Protein AF-A0A2H6NBN7-F1 (afdb_monomer)

Sequence (112 aa):
DGYYGYKLGNWICMAYYESRYNSRAVGPRNSDGSHDYGIFQINSRWWCNNYKGRTSNGCNKPCSAFTNDDITDDITCAKRIVRDPNRMNAWVAWKKYCKGRNLSKWTSGCRL

Nearest PDB structures (foldseek):
  2cwi-assembly2_B  TM=9.758E-01  e=4.847E-15  Canis lupus familiaris
  5xuw-assembly2_B  TM=9.625E-01  e=9.838E-15  Equus asinus
  2z2e-assembly1_A  TM=9.630E-01  e=2.271E-14  Canis lupus familiaris
  1el1-assembly1_A  TM=9.636E-01  e=3.800E-14  Canis lupus familiaris
  4yf2-assembly3_C  TM=9.792E-01  e=6.878E-13  Mus musculus

Radius of gyration: 13.72 Å; Cα contacts (8 Å, |Δi|>4): 184; chains: 1; bounding box: 38×23×34 Å

Foldseek 3Di:
DCQVHDDPLLVLQQLCQQAVQQQQDWADQDPVRWIFHGSNRHTCQEDAPCVPDDHVNQLVYHRVVSRDPDCPSVVVSLSSVLVDPCRVVVRVRSVVGPPPDPRVVSCPPPPD

Secondary structure (DSSP, 8-state):
--GGG--HHHHHHHHHHHHTT-TT-BPPPPTTS--EETTTTEETTTT-B-SSS----TT-SBGGGGGSS--HHHHHHHHHHHTSTTGGGG-HHHHHHTTTS--GGGGTT---

pLDDT: mean 97.23, std 2.39, range [82.5, 98.81]

Structure (mmCIF, N/CA/C/O backbone):
data_AF-A0A2H6NBN7-F1
#
_entry.id   AF-A0A2H6NBN7-F1
#
loop_
_atom_site.group_PDB
_atom_site.id
_atom_site.type_symbol
_atom_site.label_atom_id
_atom_site.label_alt_id
_atom_site.label_comp_id
_atom_site.label_asym_id
_atom_site.label_entity_id
_atom_site.label_seq_id
_atom_site.pdbx_PDB_ins_code
_atom_site.Cartn_x
_atom_site.Cartn_y
_atom_site.Cartn_z
_atom_site.occupancy
_atom_site.B_iso_or_equiv
_atom_site.auth_seq_id
_atom_site.auth_comp_id
_atom_site.auth_asym_id
_atom_site.auth_atom_id
_atom_site.pdbx_PDB_model_num
ATOM 1 N N . ASP A 1 1 ? -8.663 -10.313 9.272 1.00 89.94 1 ASP A N 1
ATOM 2 C CA . ASP A 1 1 ? -8.466 -9.399 10.414 1.00 89.94 1 ASP A CA 1
ATOM 3 C C . ASP A 1 1 ? -7.255 -9.855 11.237 1.00 89.94 1 ASP A C 1
ATOM 5 O O . ASP A 1 1 ? -6.897 -11.021 11.137 1.00 89.94 1 ASP A O 1
ATOM 9 N N . GLY A 1 2 ? -6.581 -8.963 11.970 1.00 95.25 2 GLY A N 1
ATOM 10 C CA . GLY A 1 2 ? -5.495 -9.299 12.911 1.00 95.25 2 GLY A CA 1
ATOM 11 C C . GLY A 1 2 ? -4.113 -9.621 12.317 1.00 95.25 2 GLY A C 1
ATOM 12 O O . GLY A 1 2 ? -3.187 -9.939 13.064 1.00 95.25 2 GLY A O 1
ATOM 13 N N . TYR A 1 3 ? -3.927 -9.526 10.996 1.00 97.56 3 TYR A N 1
ATOM 14 C CA . TYR A 1 3 ? -2.655 -9.874 10.349 1.00 97.56 3 TYR A CA 1
ATOM 15 C C . TYR A 1 3 ? -1.512 -8.973 10.846 1.00 97.56 3 TYR A C 1
ATOM 17 O O . TYR A 1 3 ? -1.598 -7.748 10.747 1.00 97.56 3 TYR A O 1
ATOM 25 N N . TYR A 1 4 ? -0.450 -9.576 11.394 1.00 96.31 4 TYR A N 1
ATOM 26 C CA . TYR A 1 4 ? 0.673 -8.866 12.030 1.00 96.31 4 TYR A CA 1
ATOM 27 C C . TYR A 1 4 ? 0.266 -7.891 13.154 1.00 96.31 4 TYR A C 1
ATOM 29 O O . TYR A 1 4 ? 0.940 -6.893 13.400 1.00 96.31 4 TYR A O 1
ATOM 37 N N . GLY A 1 5 ? -0.844 -8.175 13.846 1.00 96.38 5 GLY A N 1
ATOM 38 C CA . GLY A 1 5 ? -1.362 -7.339 14.935 1.00 96.38 5 GLY A CA 1
ATOM 39 C C . GLY A 1 5 ? -2.204 -6.147 14.469 1.00 96.38 5 GLY A C 1
ATOM 40 O O . GLY A 1 5 ? -2.678 -5.367 15.295 1.00 96.38 5 GLY A O 1
ATOM 41 N N . TYR A 1 6 ? -2.442 -6.002 13.162 1.00 97.81 6 TYR A N 1
ATOM 42 C CA . TYR A 1 6 ? -3.258 -4.923 12.615 1.00 97.81 6 TYR A CA 1
ATOM 43 C C . TYR A 1 6 ? -4.717 -5.345 12.454 1.00 97.81 6 TYR A C 1
ATOM 45 O O . TYR A 1 6 ? -5.056 -6.181 11.613 1.00 97.81 6 TYR A O 1
ATOM 53 N N . LYS A 1 7 ? -5.589 -4.706 13.243 1.00 96.94 7 LYS A N 1
ATOM 54 C CA . LYS A 1 7 ? -7.049 -4.818 13.107 1.00 96.94 7 LYS A CA 1
ATOM 55 C C . LYS A 1 7 ? -7.523 -4.305 11.745 1.00 96.94 7 LYS A C 1
ATOM 57 O O . LYS A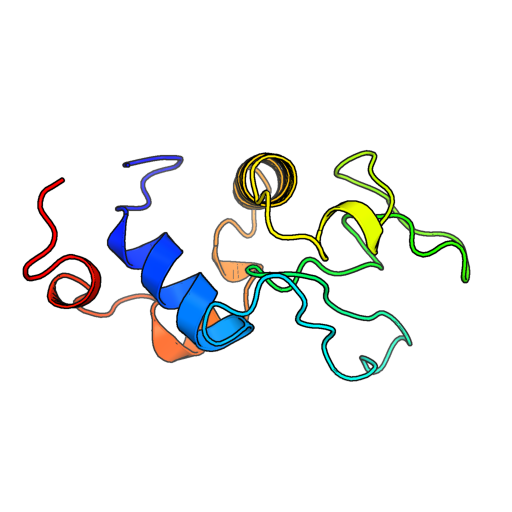 1 7 ? -6.905 -3.388 11.201 1.00 96.94 7 LYS A O 1
ATOM 62 N N . LEU A 1 8 ? -8.652 -4.811 11.254 1.00 96.94 8 LEU A N 1
ATOM 63 C CA . LEU A 1 8 ? -9.244 -4.491 9.950 1.00 96.94 8 LEU A CA 1
ATOM 64 C C . LEU A 1 8 ? -9.348 -2.982 9.683 1.00 96.94 8 LEU A C 1
ATOM 66 O O . LEU A 1 8 ? -8.975 -2.521 8.607 1.00 96.94 8 LEU A O 1
ATOM 70 N N . GLY A 1 9 ? -9.737 -2.196 10.692 1.00 97.88 9 GLY A N 1
ATOM 71 C CA . GLY A 1 9 ? -9.813 -0.736 10.582 1.00 97.88 9 GLY A CA 1
ATOM 72 C C . GLY A 1 9 ? -8.492 -0.053 10.190 1.00 97.88 9 GLY A C 1
ATOM 73 O O . GLY A 1 9 ? -8.526 1.005 9.571 1.00 97.88 9 GLY A O 1
ATOM 74 N N . ASN A 1 10 ? -7.325 -0.650 10.472 1.00 98.44 10 ASN A N 1
ATOM 75 C CA . ASN A 1 10 ? -6.037 -0.127 9.995 1.00 98.44 10 ASN A CA 1
ATOM 76 C C . ASN A 1 10 ? -5.913 -0.224 8.476 1.00 98.44 10 ASN A C 1
ATOM 78 O O . ASN A 1 10 ? -5.518 0.748 7.837 1.00 98.44 10 ASN A O 1
ATOM 82 N N . TRP A 1 11 ? -6.261 -1.382 7.916 1.00 98.50 11 TRP A N 1
ATOM 83 C CA . TRP A 1 11 ? -6.191 -1.648 6.482 1.00 98.50 11 TRP A CA 1
ATOM 84 C C . TRP A 1 11 ? -7.178 -0.773 5.710 1.00 98.50 11 TRP A C 1
ATOM 86 O O . TRP A 1 11 ? -6.797 -0.148 4.724 1.00 98.50 11 TRP A O 1
ATOM 96 N N . ILE A 1 12 ? -8.408 -0.643 6.220 1.00 98.31 12 ILE A N 1
ATOM 97 C CA . ILE A 1 12 ? -9.441 0.220 5.630 1.00 98.31 12 ILE A CA 1
ATOM 98 C C . ILE A 1 12 ? -9.029 1.699 5.700 1.00 98.31 12 ILE A C 1
ATOM 100 O O . ILE A 1 12 ? -9.155 2.420 4.712 1.00 98.31 12 ILE A O 1
ATOM 104 N N . CYS A 1 13 ? -8.503 2.157 6.841 1.00 98.62 13 CYS A N 1
ATOM 105 C CA . CYS A 1 13 ? -8.017 3.530 6.982 1.00 98.62 13 CYS A CA 1
ATOM 106 C C . CYS A 1 13 ? -6.854 3.823 6.024 1.00 98.62 13 CYS A C 1
ATOM 108 O O . CYS A 1 13 ? -6.852 4.861 5.365 1.00 98.62 13 CYS A O 1
ATOM 110 N N . MET A 1 14 ? -5.885 2.904 5.918 1.00 98.75 14 MET A N 1
ATOM 111 C CA . MET A 1 14 ? -4.755 3.032 4.994 1.00 98.75 14 MET A CA 1
ATOM 112 C C . MET A 1 14 ? -5.244 3.165 3.550 1.00 98.75 14 MET A C 1
ATOM 114 O O . MET A 1 14 ? -4.952 4.173 2.917 1.00 98.75 14 MET A O 1
ATOM 118 N N . ALA A 1 15 ? -6.069 2.228 3.076 1.00 98.69 15 ALA A N 1
ATOM 119 C CA . ALA A 1 15 ? -6.595 2.249 1.712 1.00 98.69 15 ALA A CA 1
ATOM 120 C C . ALA A 1 15 ? -7.334 3.558 1.386 1.00 98.69 15 ALA A C 1
ATOM 122 O O . ALA A 1 15 ? -7.173 4.125 0.307 1.00 98.69 15 ALA A O 1
ATOM 123 N N . TYR A 1 16 ? -8.105 4.093 2.339 1.00 98.62 16 TYR A N 1
ATOM 124 C CA . TYR A 1 16 ? -8.799 5.362 2.139 1.00 98.62 16 TYR A CA 1
ATOM 125 C C . TYR A 1 16 ? -7.850 6.546 1.972 1.00 98.62 16 TYR A C 1
ATOM 127 O O . TYR A 1 16 ? -8.071 7.401 1.118 1.00 98.62 16 TYR A O 1
ATOM 135 N N . TYR A 1 17 ? -6.839 6.656 2.831 1.00 98.56 17 TYR A N 1
ATOM 136 C CA . TYR A 1 17 ? -5.938 7.805 2.800 1.00 98.56 17 TYR A CA 1
ATOM 137 C C . TYR A 1 17 ? -4.883 7.712 1.700 1.00 98.56 17 TYR A C 1
ATOM 139 O O . TYR A 1 17 ? -4.404 8.758 1.275 1.00 98.56 17 TYR A O 1
ATOM 147 N N . GLU A 1 18 ? -4.562 6.504 1.239 1.00 98.50 18 GLU A N 1
ATOM 148 C CA . GLU A 1 18 ? -3.645 6.279 0.122 1.00 98.50 18 GLU A CA 1
ATOM 149 C C . GLU A 1 18 ? -4.337 6.482 -1.237 1.00 98.50 18 GLU A C 1
ATOM 151 O O . GLU A 1 18 ? -3.835 7.225 -2.073 1.00 98.50 18 GLU A O 1
ATOM 156 N N . SER A 1 19 ? -5.515 5.886 -1.466 1.00 98.62 19 SER A N 1
ATOM 157 C CA . SER A 1 19 ? -6.131 5.847 -2.809 1.00 98.62 19 SER A CA 1
ATOM 158 C C . SER A 1 19 ? -7.590 6.294 -2.874 1.00 98.62 19 SER A C 1
ATOM 160 O O . SER A 1 19 ? -8.178 6.293 -3.954 1.00 98.62 19 SER A O 1
ATOM 162 N N . ARG A 1 20 ? -8.219 6.637 -1.741 1.00 98.50 20 ARG A N 1
ATOM 163 C CA . ARG A 1 20 ? -9.685 6.811 -1.647 1.00 98.50 20 ARG A CA 1
ATOM 164 C C . ARG A 1 20 ? -10.455 5.576 -2.132 1.00 98.50 20 ARG A C 1
ATOM 166 O O . ARG A 1 20 ? -11.533 5.713 -2.698 1.00 98.50 20 ARG A O 1
ATOM 173 N N . TYR A 1 21 ? -9.898 4.386 -1.892 1.00 98.38 21 TYR A N 1
ATOM 174 C CA . TYR A 1 21 ? -10.425 3.093 -2.350 1.00 98.38 21 TYR A CA 1
ATOM 175 C C . TYR A 1 21 ? -10.420 2.882 -3.870 1.00 98.38 21 TYR A C 1
ATOM 177 O O . TYR A 1 21 ? -11.013 1.921 -4.352 1.00 98.38 21 TYR A O 1
ATOM 185 N N . ASN A 1 22 ? -9.749 3.742 -4.636 1.00 98.69 22 ASN A N 1
ATOM 186 C CA . ASN A 1 22 ? -9.638 3.565 -6.075 1.00 98.69 22 ASN A CA 1
ATOM 187 C C . ASN A 1 22 ? -8.584 2.493 -6.397 1.00 98.69 22 ASN A C 1
ATOM 189 O O . ASN A 1 22 ? -7.382 2.749 -6.318 1.00 98.69 22 ASN A O 1
ATOM 193 N N . SER A 1 23 ? -9.035 1.304 -6.799 1.00 98.62 23 SER A N 1
ATOM 194 C CA . SER A 1 23 ? -8.160 0.192 -7.191 1.00 98.62 23 SER A CA 1
ATOM 195 C C . SER A 1 23 ? -7.361 0.453 -8.467 1.00 98.62 23 SER A C 1
ATOM 197 O O . SER A 1 23 ? -6.350 -0.193 -8.697 1.00 98.62 23 SER A O 1
ATOM 199 N N . ARG A 1 24 ? -7.743 1.449 -9.273 1.00 98.56 24 ARG A N 1
ATOM 200 C CA . ARG A 1 24 ? -7.016 1.864 -10.482 1.00 98.56 24 ARG A CA 1
ATOM 201 C C . ARG A 1 24 ? -6.133 3.094 -10.259 1.00 98.56 24 ARG A C 1
ATOM 203 O O . ARG A 1 24 ? -5.651 3.685 -11.223 1.00 98.56 24 ARG A O 1
ATOM 210 N N . ALA A 1 25 ? -5.944 3.525 -9.010 1.00 98.56 25 ALA A N 1
ATOM 211 C CA . ALA A 1 25 ? -5.164 4.717 -8.706 1.00 98.56 25 ALA A CA 1
ATOM 212 C C . ALA A 1 25 ? -3.696 4.555 -9.126 1.00 98.56 25 ALA A C 1
ATOM 214 O O . A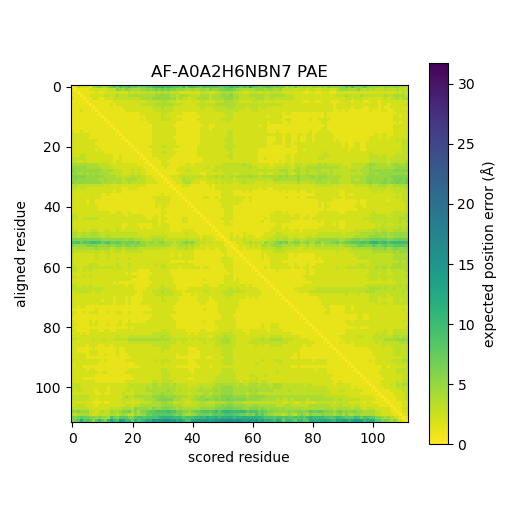LA A 1 25 ? -3.039 3.577 -8.776 1.00 98.56 25 ALA A O 1
ATOM 215 N N . VAL A 1 26 ? -3.161 5.565 -9.810 1.00 98.38 26 VAL A N 1
ATOM 216 C CA . VAL A 1 26 ? -1.721 5.715 -10.032 1.00 98.38 26 VAL A CA 1
ATOM 217 C C . VAL A 1 26 ? -1.302 7.044 -9.429 1.00 98.38 26 VAL A C 1
ATOM 219 O O . VAL A 1 26 ? -1.789 8.101 -9.836 1.00 98.38 26 VAL A O 1
ATOM 222 N N . GLY A 1 27 ? -0.428 6.977 -8.431 1.00 96.81 27 GLY A N 1
ATOM 223 C CA . GLY A 1 27 ? 0.086 8.141 -7.734 1.00 96.81 27 GLY A CA 1
ATOM 224 C C . GLY A 1 27 ? 0.921 9.045 -8.648 1.00 96.81 27 GLY A C 1
ATOM 225 O O . GLY A 1 27 ? 1.433 8.605 -9.693 1.00 96.81 27 GLY A O 1
ATOM 226 N N . PRO A 1 28 ? 1.092 10.324 -8.264 1.00 96.12 28 PRO A N 1
ATOM 227 C CA . PRO A 1 28 ? 2.003 11.218 -8.961 1.00 96.12 28 PRO A CA 1
ATOM 228 C C . PRO A 1 28 ? 3.425 10.647 -8.956 1.00 96.12 28 PRO A C 1
ATOM 230 O O . PRO A 1 28 ? 3.776 9.770 -8.168 1.00 96.12 28 PRO A O 1
ATOM 233 N N . ARG A 1 29 ? 4.264 11.152 -9.859 1.00 95.56 29 ARG A N 1
ATOM 234 C CA . ARG A 1 29 ? 5.667 10.747 -9.919 1.00 95.56 29 ARG A CA 1
ATOM 235 C C . ARG A 1 29 ? 6.378 11.155 -8.623 1.00 95.56 29 ARG A C 1
ATOM 237 O O . ARG A 1 29 ? 6.402 12.336 -8.282 1.00 95.56 29 ARG A O 1
ATOM 244 N N . ASN A 1 30 ? 6.984 10.188 -7.942 1.00 94.38 30 ASN A N 1
ATOM 245 C CA . ASN A 1 30 ? 7.831 10.419 -6.777 1.00 94.38 30 ASN A CA 1
ATOM 246 C C . ASN A 1 30 ? 9.153 11.086 -7.187 1.00 94.38 30 ASN A C 1
ATOM 248 O O . ASN A 1 30 ? 9.547 11.063 -8.356 1.00 94.38 30 ASN A O 1
ATOM 252 N N . SER A 1 31 ? 9.869 11.667 -6.221 1.00 93.25 31 SER A N 1
ATOM 253 C CA . SER A 1 31 ? 11.128 12.394 -6.467 1.00 93.25 31 SER A CA 1
ATOM 254 C C . SER A 1 31 ? 12.216 11.540 -7.125 1.00 93.25 31 SER A C 1
ATOM 256 O O . SER A 1 31 ? 13.051 12.057 -7.859 1.00 93.25 31 SER A O 1
ATOM 258 N N . ASP A 1 32 ? 12.182 10.227 -6.910 1.00 91.88 32 ASP A N 1
ATOM 259 C CA . ASP A 1 32 ? 13.091 9.259 -7.522 1.00 91.88 32 ASP A CA 1
ATOM 260 C C . ASP A 1 32 ? 12.584 8.674 -8.850 1.00 91.88 32 ASP A C 1
ATOM 262 O O . ASP A 1 32 ? 13.192 7.766 -9.415 1.00 91.88 32 ASP A O 1
ATOM 266 N N . GLY A 1 33 ? 11.460 9.183 -9.352 1.00 93.19 33 GLY A N 1
ATOM 267 C CA . GLY A 1 33 ? 10.825 8.750 -10.587 1.00 93.19 33 GLY A CA 1
ATOM 268 C C . GLY A 1 33 ? 9.975 7.487 -10.486 1.00 93.19 33 GLY A C 1
ATOM 269 O O . GLY A 1 33 ? 9.382 7.099 -11.493 1.00 93.19 33 GLY A O 1
ATOM 270 N N . SER A 1 34 ? 9.873 6.870 -9.308 1.00 96.81 34 SER A N 1
ATOM 271 C CA . SER A 1 34 ? 8.900 5.805 -9.075 1.00 96.81 34 SER A CA 1
ATOM 272 C C . SER A 1 34 ? 7.467 6.352 -9.051 1.00 96.81 34 SER A C 1
ATOM 274 O O . SER A 1 34 ? 7.226 7.549 -8.917 1.00 96.81 34 SER A O 1
ATOM 276 N N . HIS A 1 35 ? 6.506 5.450 -9.194 1.00 97.94 35 HIS A N 1
ATOM 277 C CA . HIS A 1 35 ? 5.084 5.697 -8.961 1.00 97.94 35 HIS A CA 1
ATOM 278 C C . HIS A 1 35 ? 4.532 4.672 -7.973 1.00 97.94 35 HIS A C 1
ATOM 280 O O . HIS A 1 35 ? 5.112 3.586 -7.824 1.00 97.94 35 HIS A O 1
ATOM 286 N N . ASP A 1 36 ? 3.395 5.009 -7.379 1.00 98.44 36 ASP A N 1
ATOM 287 C CA . ASP A 1 36 ? 2.621 4.163 -6.478 1.00 98.44 36 ASP A CA 1
ATOM 288 C C . ASP A 1 36 ? 1.335 3.688 -7.169 1.00 98.44 36 ASP A C 1
ATOM 290 O O . ASP A 1 36 ? 0.705 4.450 -7.903 1.00 98.44 36 ASP A O 1
ATOM 294 N N . TYR A 1 37 ? 0.972 2.418 -6.985 1.00 98.81 37 TYR A N 1
ATOM 295 C CA . TYR A 1 37 ? -0.066 1.753 -7.780 1.00 98.81 37 TYR A CA 1
ATOM 296 C C . TYR A 1 37 ? -1.156 1.141 -6.905 1.00 98.81 37 TYR A C 1
ATOM 298 O O . TYR A 1 37 ? -0.876 0.542 -5.866 1.00 98.81 37 TYR A O 1
ATOM 306 N N . GLY A 1 38 ? -2.395 1.260 -7.358 1.00 98.69 38 GLY A N 1
ATOM 307 C CA . GLY A 1 38 ? -3.522 0.517 -6.825 1.00 98.69 38 GLY A CA 1
ATOM 308 C C . GLY A 1 38 ? -4.112 1.052 -5.537 1.00 98.69 38 GLY A C 1
ATOM 309 O O . GLY A 1 38 ? -3.765 2.132 -5.037 1.00 98.69 38 GLY A O 1
ATOM 310 N N . ILE A 1 39 ? -5.002 0.239 -4.973 1.00 98.81 39 ILE A N 1
ATOM 311 C CA . ILE A 1 39 ? -5.781 0.577 -3.778 1.00 98.81 39 ILE A CA 1
ATOM 312 C C . ILE A 1 39 ? -4.889 0.844 -2.556 1.00 98.81 39 ILE A C 1
ATOM 314 O O . ILE A 1 39 ? -5.246 1.647 -1.690 1.00 98.81 39 ILE A O 1
ATOM 318 N N . PHE A 1 40 ? -3.714 0.213 -2.499 1.00 98.75 40 PHE A N 1
ATOM 319 C CA . PHE A 1 40 ? -2.744 0.375 -1.415 1.00 98.75 40 PHE A CA 1
ATOM 320 C C . PHE A 1 40 ? -1.526 1.220 -1.797 1.00 98.75 40 PHE A C 1
ATOM 322 O O . PHE A 1 40 ? -0.580 1.249 -1.018 1.00 98.75 40 PHE A O 1
ATOM 329 N N . GLN A 1 41 ? -1.520 1.879 -2.964 1.00 98.75 41 GLN A N 1
ATOM 330 C CA . GLN A 1 41 ? -0.402 2.720 -3.421 1.00 98.75 41 GLN A CA 1
ATOM 331 C C . GLN A 1 41 ? 0.960 2.005 -3.283 1.00 98.75 41 GLN A C 1
ATOM 333 O O . GLN A 1 41 ? 1.887 2.455 -2.613 1.00 98.75 41 GLN A O 1
ATOM 338 N N . ILE A 1 42 ? 1.069 0.831 -3.906 1.00 98.75 42 ILE A N 1
ATOM 339 C CA . ILE A 1 42 ? 2.254 -0.024 -3.871 1.00 98.75 42 ILE A CA 1
ATOM 340 C C . ILE A 1 42 ? 3.351 0.576 -4.758 1.00 98.75 42 ILE A C 1
ATOM 342 O O . ILE A 1 42 ? 3.197 0.697 -5.973 1.00 98.75 42 ILE A O 1
ATOM 346 N N . ASN A 1 43 ? 4.478 0.934 -4.145 1.00 98.38 43 ASN A N 1
ATOM 347 C CA . ASN A 1 43 ? 5.569 1.631 -4.818 1.00 98.38 43 ASN A CA 1
ATOM 348 C C . ASN A 1 43 ? 6.371 0.748 -5.797 1.00 98.38 43 ASN A C 1
ATOM 350 O O . ASN A 1 43 ? 6.889 -0.316 -5.440 1.00 98.38 43 ASN A O 1
ATOM 354 N N . SER A 1 44 ? 6.565 1.246 -7.020 1.00 98.31 44 SER A N 1
ATOM 355 C CA . SER A 1 44 ? 7.309 0.556 -8.089 1.00 98.31 44 SER A CA 1
ATOM 356 C C . SER A 1 44 ? 8.817 0.463 -7.894 1.00 98.31 44 SER A C 1
ATOM 358 O O . SER A 1 44 ? 9.432 -0.386 -8.523 1.00 98.31 44 SER A O 1
ATOM 360 N N . ARG A 1 45 ? 9.453 1.264 -7.035 1.00 97.62 45 ARG A N 1
ATOM 361 C CA . ARG A 1 45 ? 10.885 1.083 -6.745 1.00 97.62 45 ARG A CA 1
ATOM 362 C C . ARG A 1 45 ? 11.141 -0.242 -6.038 1.00 97.62 45 ARG A C 1
ATOM 364 O O . ARG A 1 45 ? 12.101 -0.941 -6.361 1.00 97.62 45 ARG A O 1
ATOM 371 N N . TRP A 1 46 ? 10.277 -0.581 -5.083 1.00 98.25 46 TRP A N 1
ATOM 372 C CA . TRP A 1 46 ? 10.518 -1.666 -4.136 1.00 98.25 46 TRP A CA 1
ATOM 373 C C . TRP A 1 46 ? 9.706 -2.925 -4.429 1.00 98.25 46 TRP A C 1
ATOM 375 O O . TRP A 1 46 ? 10.224 -4.030 -4.280 1.00 98.25 46 TRP A O 1
ATOM 385 N N . TRP A 1 47 ? 8.448 -2.792 -4.853 1.00 98.69 47 TRP A N 1
ATOM 386 C CA . TRP A 1 47 ? 7.483 -3.886 -4.711 1.00 98.69 47 TRP A CA 1
ATOM 387 C C . TRP A 1 47 ? 7.042 -4.528 -6.022 1.00 98.69 47 TRP A C 1
ATOM 389 O O . TRP A 1 47 ? 6.782 -5.727 -6.033 1.00 98.69 47 TRP A O 1
ATOM 399 N N . CYS A 1 48 ? 7.023 -3.792 -7.130 1.00 98.62 48 CYS A N 1
ATOM 400 C CA . CYS A 1 48 ? 6.614 -4.319 -8.434 1.00 98.62 48 CYS A CA 1
ATOM 401 C C . CYS A 1 48 ? 7.533 -3.869 -9.565 1.00 98.62 48 CYS A C 1
ATOM 403 O O . CYS A 1 48 ? 8.371 -2.984 -9.398 1.00 98.62 48 CYS A O 1
ATOM 405 N N . ASN A 1 49 ? 7.387 -4.490 -10.732 1.00 98.19 49 ASN A N 1
ATOM 406 C CA . ASN A 1 49 ? 8.093 -4.102 -11.947 1.00 98.19 49 ASN A CA 1
ATOM 407 C C . ASN A 1 49 ? 7.193 -3.237 -12.844 1.00 98.19 49 ASN A C 1
ATOM 409 O O . ASN A 1 49 ? 6.135 -3.682 -13.282 1.00 98.19 49 ASN A O 1
ATOM 413 N N . ASN A 1 50 ? 7.608 -1.999 -13.117 1.00 96.44 50 ASN A N 1
ATOM 414 C CA . ASN A 1 50 ? 6.893 -1.077 -14.008 1.00 96.44 50 ASN A CA 1
ATOM 415 C C . ASN A 1 50 ? 7.463 -1.052 -15.440 1.00 96.44 50 ASN A C 1
ATOM 417 O O . ASN A 1 50 ? 6.993 -0.266 -16.257 1.00 96.44 50 ASN A O 1
ATOM 421 N N . TYR A 1 51 ? 8.489 -1.861 -15.725 1.00 95.88 51 TYR A N 1
ATOM 422 C CA . TYR A 1 51 ? 9.197 -1.957 -17.006 1.00 95.88 51 TYR A CA 1
ATOM 423 C C . TYR A 1 51 ? 9.826 -0.648 -17.517 1.00 95.88 51 TYR A C 1
ATOM 425 O O . TYR A 1 51 ? 10.191 -0.554 -18.685 1.00 95.88 51 TYR A O 1
ATOM 433 N N . LYS A 1 52 ? 10.004 0.358 -16.650 1.00 92.00 52 LYS A N 1
ATOM 434 C CA . LYS A 1 52 ? 10.663 1.640 -16.977 1.00 92.00 52 LYS A CA 1
ATOM 435 C C . L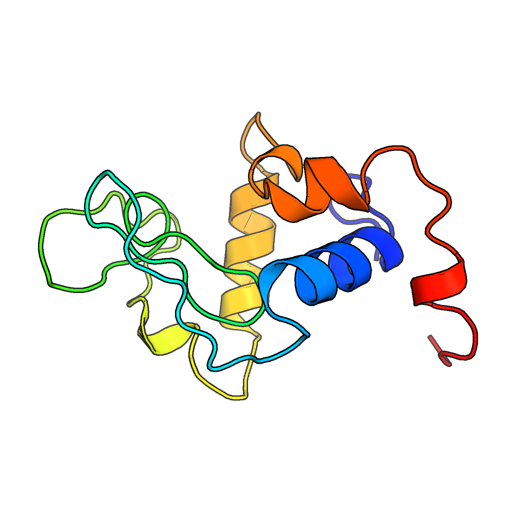YS A 1 52 ? 12.111 1.719 -16.479 1.00 92.00 52 LYS A C 1
ATOM 437 O O . LYS A 1 52 ? 12.760 2.749 -16.621 1.00 92.00 52 LYS A O 1
ATOM 442 N N . GLY A 1 53 ? 12.606 0.650 -15.862 1.00 89.62 53 GLY A N 1
ATOM 443 C CA . GLY A 1 53 ? 13.934 0.570 -15.267 1.00 89.62 53 GLY A CA 1
ATOM 444 C C . GLY A 1 53 ? 14.038 -0.603 -14.297 1.00 89.62 53 GLY A C 1
ATOM 445 O O . GLY A 1 53 ? 13.094 -1.377 -14.131 1.00 89.62 53 GLY A O 1
ATOM 446 N N . ARG A 1 54 ? 15.195 -0.744 -13.646 1.00 93.62 54 ARG A N 1
ATOM 447 C CA . ARG A 1 54 ? 15.408 -1.795 -12.646 1.00 93.62 54 ARG A CA 1
ATOM 448 C C . ARG A 1 54 ? 14.655 -1.463 -11.358 1.00 93.62 54 ARG A C 1
ATOM 450 O O . ARG A 1 54 ? 14.845 -0.391 -10.791 1.00 93.62 54 ARG A O 1
ATOM 457 N N . THR A 1 55 ? 13.864 -2.413 -10.872 1.00 96.81 55 THR A N 1
ATOM 458 C CA . THR A 1 55 ? 13.163 -2.336 -9.584 1.00 96.81 55 THR A CA 1
ATOM 459 C C . THR A 1 55 ? 13.537 -3.529 -8.704 1.00 96.81 55 THR A C 1
ATOM 461 O O . THR A 1 55 ? 14.055 -4.531 -9.202 1.00 96.81 55 THR A O 1
ATOM 464 N N . SER A 1 56 ? 13.306 -3.441 -7.390 1.00 97.81 56 SER A N 1
ATOM 465 C CA . SER A 1 56 ? 13.531 -4.583 -6.486 1.00 97.81 56 SER A CA 1
ATOM 466 C C . SER A 1 56 ? 12.475 -5.678 -6.642 1.00 97.81 56 SER A C 1
ATOM 468 O O . SER A 1 56 ? 12.751 -6.825 -6.305 1.00 97.81 56 SER A O 1
ATOM 470 N N . ASN A 1 57 ? 11.288 -5.329 -7.156 1.00 98.19 57 ASN A N 1
ATOM 471 C CA . ASN A 1 57 ? 10.195 -6.253 -7.457 1.00 98.19 57 ASN A CA 1
ATOM 472 C C . ASN A 1 57 ? 9.856 -7.227 -6.305 1.00 98.19 57 ASN A C 1
ATOM 474 O O . ASN A 1 57 ? 9.652 -8.417 -6.523 1.00 98.19 57 ASN A O 1
ATOM 478 N N . GLY A 1 58 ? 9.796 -6.738 -5.062 1.00 98.38 58 GLY A N 1
ATOM 479 C CA . GLY A 1 58 ? 9.658 -7.573 -3.862 1.00 98.38 58 GLY A CA 1
ATOM 480 C C . GLY A 1 58 ? 8.379 -8.419 -3.774 1.00 98.38 58 GLY A C 1
ATOM 481 O O . GLY A 1 58 ? 8.336 -9.365 -2.985 1.00 98.38 58 GLY A O 1
ATOM 482 N N . CYS A 1 59 ? 7.352 -8.109 -4.571 1.00 98.50 59 CYS A N 1
ATOM 483 C CA . CYS A 1 59 ? 6.122 -8.893 -4.690 1.00 98.50 59 CYS A CA 1
ATOM 484 C C . CYS A 1 59 ? 6.087 -9.795 -5.935 1.00 98.50 59 CYS A C 1
ATOM 486 O O . CYS A 1 59 ? 5.114 -10.523 -6.111 1.00 98.50 59 CYS A O 1
ATOM 488 N N . ASN A 1 60 ? 7.136 -9.794 -6.768 1.00 98.12 60 ASN A N 1
ATOM 489 C CA . ASN A 1 60 ? 7.251 -10.605 -7.984 1.00 98.12 60 ASN A CA 1
ATOM 490 C C . ASN A 1 60 ? 6.054 -10.441 -8.941 1.00 98.12 60 ASN A C 1
ATOM 492 O O . ASN A 1 60 ? 5.500 -11.422 -9.441 1.00 98.12 60 ASN A O 1
ATOM 496 N N . LYS A 1 61 ? 5.639 -9.192 -9.186 1.00 98.25 61 LYS A N 1
ATOM 497 C CA . LYS A 1 61 ? 4.474 -8.850 -10.019 1.00 98.25 61 LYS A CA 1
ATOM 498 C C . LYS A 1 61 ? 4.743 -7.614 -10.881 1.00 98.25 61 LYS A C 1
ATOM 500 O O . LYS A 1 61 ? 5.480 -6.720 -10.454 1.00 98.25 61 LYS A O 1
ATOM 505 N N . PRO A 1 62 ? 4.138 -7.518 -12.078 1.00 98.44 62 PRO A N 1
ATOM 506 C CA . PRO A 1 62 ? 4.099 -6.253 -12.796 1.00 98.44 62 PRO A CA 1
ATOM 507 C C . PRO A 1 62 ? 3.219 -5.251 -12.038 1.00 98.44 62 PRO A C 1
ATOM 509 O O . PRO A 1 62 ? 2.208 -5.635 -11.458 1.00 98.44 62 PRO A O 1
ATOM 512 N N . CYS A 1 63 ? 3.567 -3.963 -12.056 1.00 98.56 63 CYS A N 1
ATOM 513 C CA . CYS A 1 63 ? 2.782 -2.939 -11.351 1.00 98.56 63 CYS A CA 1
ATOM 514 C C . CYS A 1 63 ? 1.363 -2.773 -11.917 1.00 98.56 63 CYS A C 1
ATOM 516 O O . CYS A 1 63 ? 0.474 -2.328 -11.202 1.00 98.56 63 CYS A O 1
ATOM 518 N N . SER A 1 64 ? 1.139 -3.163 -13.177 1.00 98.25 64 SER A N 1
ATOM 519 C CA . SER A 1 64 ? -0.193 -3.191 -13.791 1.00 98.25 64 SER A CA 1
ATOM 520 C C . SER A 1 64 ? -1.139 -4.200 -13.139 1.00 98.25 64 SER A C 1
ATOM 522 O O . SER A 1 64 ? -2.354 -4.028 -13.237 1.00 98.25 64 SER A O 1
ATOM 524 N N . ALA A 1 65 ? -0.603 -5.223 -12.463 1.00 98.50 65 ALA A N 1
ATOM 525 C CA . ALA A 1 65 ? -1.415 -6.181 -11.726 1.00 98.50 65 ALA A CA 1
ATOM 526 C C . ALA A 1 65 ? -2.192 -5.477 -10.599 1.00 98.50 65 ALA A C 1
ATOM 528 O O . ALA A 1 65 ? -3.375 -5.719 -10.450 1.00 98.50 65 ALA A O 1
ATOM 529 N N . PHE A 1 66 ? -1.617 -4.451 -9.968 1.00 98.75 66 PHE A N 1
ATOM 530 C CA . PHE A 1 66 ? -2.269 -3.689 -8.893 1.00 98.75 66 PHE A CA 1
ATOM 531 C C . PHE A 1 66 ? -3.239 -2.600 -9.372 1.00 98.75 66 PHE A C 1
ATOM 533 O O . PHE A 1 66 ? -3.643 -1.753 -8.589 1.00 98.75 66 PHE A O 1
ATOM 540 N N . THR A 1 67 ? -3.569 -2.526 -10.664 1.00 98.50 67 THR A N 1
ATOM 541 C CA . THR A 1 67 ? -4.437 -1.461 -11.215 1.00 98.50 67 THR A CA 1
ATOM 542 C C . THR A 1 67 ? -5.713 -2.009 -11.846 1.00 98.50 67 THR A C 1
ATOM 544 O O . THR A 1 67 ? -6.173 -1.514 -12.876 1.00 98.50 67 THR A O 1
ATOM 547 N N . ASN A 1 68 ? -6.269 -3.063 -11.254 1.00 98.00 68 ASN A N 1
ATOM 548 C CA . ASN A 1 68 ? -7.485 -3.718 -11.726 1.00 98.00 68 ASN A CA 1
ATOM 549 C C . ASN A 1 68 ? -8.532 -3.839 -10.594 1.00 98.00 68 ASN A C 1
ATOM 551 O O . ASN A 1 68 ? -8.325 -3.315 -9.503 1.00 98.00 68 ASN A O 1
ATOM 555 N N . ASP A 1 69 ? -9.703 -4.415 -10.870 1.00 97.81 69 ASP A N 1
ATOM 556 C CA . ASP A 1 69 ? -10.799 -4.472 -9.886 1.00 97.81 69 ASP A CA 1
ATOM 557 C C . ASP A 1 69 ? -10.639 -5.624 -8.874 1.00 97.81 69 ASP A C 1
ATOM 559 O O . ASP A 1 69 ? -11.151 -5.539 -7.757 1.00 97.81 69 ASP A O 1
ATOM 563 N N . ASP A 1 70 ? -9.911 -6.681 -9.237 1.00 98.25 70 ASP A N 1
ATOM 564 C CA . ASP A 1 70 ? -9.481 -7.736 -8.324 1.00 98.25 70 ASP A CA 1
ATOM 565 C C . ASP A 1 70 ? -8.246 -7.272 -7.544 1.00 98.25 70 ASP A C 1
ATOM 567 O O . ASP A 1 70 ? -7.172 -7.082 -8.105 1.00 98.25 70 ASP A O 1
ATOM 571 N N . ILE A 1 71 ? -8.416 -7.116 -6.231 1.00 98.56 71 ILE A N 1
ATOM 572 C CA . ILE A 1 71 ? -7.375 -6.661 -5.299 1.00 98.56 71 ILE A CA 1
ATOM 573 C C . ILE A 1 71 ? -6.646 -7.826 -4.605 1.00 98.56 71 ILE A C 1
ATOM 575 O O . ILE A 1 71 ? -6.001 -7.644 -3.567 1.00 98.56 71 ILE A O 1
ATOM 579 N N . THR A 1 72 ? -6.793 -9.062 -5.088 1.00 98.69 72 THR A N 1
ATOM 580 C CA . THR A 1 72 ? -6.210 -10.251 -4.444 1.00 98.69 72 THR A CA 1
ATOM 581 C C . THR A 1 72 ? -4.681 -10.196 -4.409 1.00 98.69 72 THR A C 1
ATOM 583 O O . THR A 1 72 ? -4.047 -10.549 -3.400 1.00 98.69 72 THR A O 1
ATOM 586 N N . ASP A 1 73 ? -4.059 -9.734 -5.488 1.00 98.38 73 ASP A N 1
ATOM 587 C CA . ASP A 1 73 ? -2.616 -9.548 -5.576 1.00 98.38 73 ASP A CA 1
ATOM 588 C C . ASP A 1 73 ? -2.149 -8.303 -4.812 1.00 98.38 73 ASP A C 1
ATOM 590 O O . ASP A 1 73 ? -1.122 -8.389 -4.129 1.00 98.38 73 ASP A O 1
ATOM 594 N N . ASP A 1 74 ? -2.932 -7.218 -4.791 1.00 98.81 74 ASP A N 1
ATOM 595 C CA . ASP A 1 74 ? -2.710 -6.074 -3.898 1.00 98.81 74 ASP A CA 1
ATOM 596 C C . ASP A 1 74 ? -2.647 -6.521 -2.431 1.00 98.81 74 ASP A C 1
ATOM 598 O O . ASP A 1 74 ? -1.704 -6.189 -1.708 1.00 98.81 74 ASP A O 1
ATOM 602 N N . ILE A 1 75 ? -3.621 -7.322 -1.977 1.00 98.75 75 ILE A N 1
ATOM 603 C CA . ILE A 1 75 ? -3.686 -7.847 -0.602 1.00 98.75 75 ILE A CA 1
ATOM 604 C C . ILE A 1 75 ? -2.472 -8.729 -0.313 1.00 98.75 75 ILE A C 1
ATOM 606 O O . ILE A 1 75 ? -1.868 -8.638 0.762 1.00 98.75 75 ILE A O 1
ATOM 610 N N . THR A 1 76 ? -2.102 -9.590 -1.259 1.00 98.69 76 THR A N 1
ATOM 611 C CA . THR A 1 76 ? -0.939 -10.473 -1.123 1.00 98.69 76 THR A CA 1
ATOM 612 C C . THR A 1 76 ? 0.350 -9.661 -0.986 1.00 98.69 76 THR A C 1
ATOM 614 O O . THR A 1 76 ? 1.165 -9.936 -0.098 1.00 98.69 76 THR A O 1
ATOM 617 N N . CYS A 1 77 ? 0.513 -8.613 -1.795 1.00 98.75 77 CYS A N 1
ATOM 618 C CA . CYS A 1 77 ? 1.666 -7.729 -1.718 1.00 98.75 77 CYS A CA 1
ATOM 619 C C . CYS A 1 77 ? 1.661 -6.894 -0.429 1.00 98.75 77 CYS A C 1
ATOM 621 O O . CYS A 1 77 ? 2.668 -6.847 0.272 1.00 98.75 77 CYS A O 1
ATOM 623 N N . ALA A 1 78 ? 0.526 -6.334 -0.009 1.00 98.69 78 ALA A N 1
ATOM 624 C CA . ALA A 1 78 ? 0.417 -5.598 1.252 1.00 98.69 78 ALA A CA 1
ATOM 625 C C . ALA A 1 78 ? 0.775 -6.470 2.472 1.00 98.69 78 ALA A C 1
ATOM 627 O O . ALA A 1 78 ? 1.493 -6.025 3.374 1.00 98.69 78 ALA A O 1
ATOM 628 N N . LYS A 1 79 ? 0.363 -7.747 2.475 1.00 98.50 79 LYS A N 1
ATOM 629 C CA . LYS A 1 79 ? 0.802 -8.736 3.475 1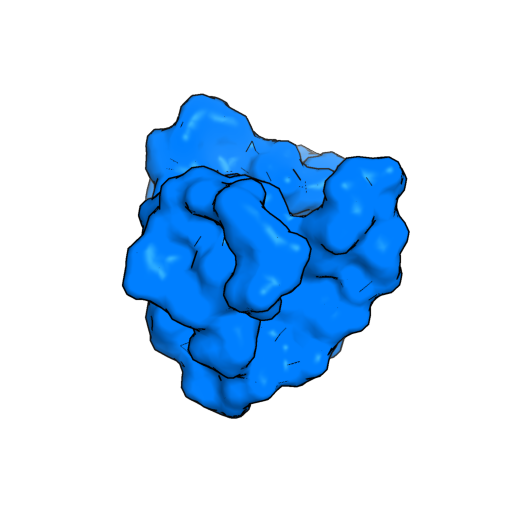.00 98.50 79 LYS A CA 1
ATOM 630 C C . LYS A 1 79 ? 2.315 -8.952 3.439 1.00 98.50 79 LYS A C 1
ATOM 632 O O . LYS A 1 79 ? 2.944 -9.034 4.493 1.00 98.50 79 LYS A O 1
ATOM 637 N N . ARG A 1 80 ? 2.920 -9.019 2.249 1.00 98.50 80 ARG A N 1
ATOM 638 C CA . ARG A 1 80 ? 4.380 -9.093 2.091 1.00 98.50 80 ARG A CA 1
ATOM 639 C C . ARG A 1 80 ? 5.072 -7.845 2.645 1.00 98.50 80 ARG A C 1
ATOM 641 O O . ARG A 1 80 ? 6.070 -8.006 3.342 1.00 98.50 80 ARG A O 1
ATOM 648 N N . ILE A 1 81 ? 4.546 -6.649 2.392 1.00 98.50 81 ILE A N 1
ATOM 649 C CA . ILE A 1 81 ? 5.114 -5.374 2.854 1.00 98.50 81 ILE A CA 1
ATOM 650 C C . ILE A 1 81 ? 5.132 -5.305 4.384 1.00 98.50 81 ILE A C 1
ATOM 652 O O . ILE A 1 81 ? 6.169 -5.015 4.974 1.00 98.50 81 ILE A O 1
ATOM 656 N N . VAL A 1 82 ? 4.030 -5.641 5.068 1.00 98.31 82 VAL A N 1
ATOM 657 C CA . VAL A 1 82 ? 4.003 -5.559 6.544 1.00 98.31 82 VAL A CA 1
ATOM 658 C C . VAL A 1 82 ? 4.886 -6.594 7.245 1.00 98.31 82 VAL A C 1
ATOM 660 O O . VAL A 1 82 ? 5.098 -6.489 8.454 1.00 98.31 82 VAL A O 1
ATOM 663 N N . ARG A 1 83 ? 5.416 -7.592 6.529 1.00 98.06 83 ARG A N 1
ATOM 664 C CA . ARG A 1 83 ? 6.409 -8.523 7.085 1.00 98.06 83 ARG A CA 1
ATOM 665 C C .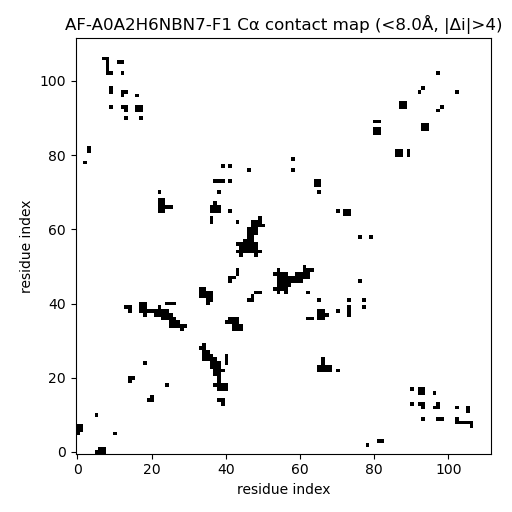 ARG A 1 83 ? 7.782 -7.874 7.260 1.00 98.06 83 ARG A C 1
ATOM 667 O O . ARG A 1 83 ? 8.523 -8.330 8.132 1.00 98.06 83 ARG A O 1
ATOM 674 N N . ASP A 1 84 ? 8.080 -6.808 6.521 1.00 97.69 84 ASP A N 1
ATOM 675 C CA . ASP A 1 84 ? 9.324 -6.051 6.668 1.00 97.69 84 ASP A CA 1
ATOM 676 C C . ASP A 1 84 ? 9.341 -5.218 7.963 1.00 97.69 84 ASP A C 1
ATOM 678 O O . ASP A 1 84 ? 8.281 -4.932 8.536 1.00 97.69 84 ASP A O 1
ATOM 682 N N . PRO A 1 85 ? 10.530 -4.795 8.444 1.00 97.56 85 PRO A N 1
ATOM 683 C CA . PRO A 1 85 ? 10.682 -4.096 9.724 1.00 97.56 85 PRO A CA 1
ATOM 684 C C . PRO A 1 85 ? 9.812 -2.842 9.880 1.00 97.56 85 PRO A C 1
ATOM 686 O O . PRO A 1 85 ? 9.343 -2.549 10.979 1.00 97.56 85 PRO A O 1
ATOM 689 N N . ASN A 1 86 ? 9.535 -2.126 8.784 1.00 97.19 86 ASN A N 1
ATOM 690 C CA . ASN A 1 86 ? 8.706 -0.919 8.814 1.00 97.19 86 ASN A CA 1
ATOM 691 C C . ASN A 1 86 ? 7.225 -1.201 9.110 1.00 97.19 86 ASN A C 1
ATOM 693 O O . ASN A 1 86 ? 6.513 -0.294 9.556 1.00 97.19 86 ASN A O 1
ATOM 697 N N . ARG A 1 87 ? 6.749 -2.441 8.924 1.00 97.81 87 ARG A N 1
ATOM 698 C CA . ARG A 1 87 ? 5.337 -2.816 9.093 1.00 97.81 87 ARG A CA 1
ATOM 699 C C . ARG A 1 87 ? 4.415 -1.867 8.308 1.00 97.81 87 ARG A C 1
ATOM 701 O O . ARG A 1 87 ? 4.747 -1.458 7.199 1.00 97.81 87 ARG A O 1
ATOM 708 N N . MET A 1 88 ? 3.283 -1.448 8.887 1.00 98.25 88 MET A N 1
ATOM 709 C CA . MET A 1 88 ? 2.409 -0.451 8.259 1.00 98.25 88 MET A CA 1
ATOM 710 C C . MET A 1 88 ? 3.013 0.962 8.174 1.00 98.25 88 MET A C 1
ATOM 712 O O . MET A 1 88 ? 2.470 1.800 7.463 1.00 98.25 88 MET A O 1
ATOM 716 N N . ASN A 1 89 ? 4.157 1.250 8.814 1.00 98.12 89 ASN A N 1
ATOM 717 C CA . ASN A 1 89 ? 4.826 2.547 8.626 1.00 98.12 89 ASN A CA 1
ATOM 718 C C . ASN A 1 89 ? 5.425 2.714 7.221 1.00 98.12 89 ASN A C 1
ATOM 720 O O . ASN A 1 89 ? 5.878 3.812 6.910 1.00 98.12 89 ASN A O 1
ATOM 724 N N . ALA A 1 90 ? 5.428 1.663 6.390 1.00 98.00 90 ALA A N 1
ATOM 725 C CA . ALA A 1 90 ? 5.741 1.774 4.967 1.00 98.00 90 ALA A CA 1
ATOM 726 C C . ALA A 1 90 ? 4.764 2.709 4.222 1.00 98.00 90 ALA A C 1
ATOM 728 O O . ALA A 1 90 ? 5.160 3.348 3.255 1.00 98.00 90 ALA A O 1
ATOM 729 N N . TRP A 1 91 ? 3.525 2.837 4.710 1.00 98.44 91 TRP A N 1
ATOM 730 C CA . TRP A 1 91 ? 2.511 3.743 4.172 1.00 98.44 91 TRP A CA 1
ATOM 731 C C . TRP A 1 91 ? 2.523 5.073 4.923 1.00 98.44 91 TRP A C 1
ATOM 733 O O . TRP A 1 91 ? 2.130 5.164 6.096 1.00 98.44 91 TRP A O 1
ATOM 743 N N . VAL A 1 92 ? 2.987 6.125 4.248 1.00 96.69 92 VAL A N 1
ATOM 744 C CA . VAL A 1 92 ? 3.112 7.467 4.833 1.00 96.69 92 VAL A CA 1
ATOM 745 C C . VAL A 1 92 ? 1.739 8.022 5.213 1.00 96.69 92 VAL A C 1
ATOM 747 O O . VAL A 1 92 ? 1.604 8.621 6.289 1.00 96.69 92 VAL A O 1
ATOM 750 N N . ALA A 1 93 ? 0.702 7.784 4.401 1.00 97.50 93 ALA A N 1
ATOM 751 C CA . ALA A 1 93 ? -0.636 8.276 4.699 1.00 97.50 93 ALA A CA 1
ATOM 752 C C . ALA A 1 93 ? -1.231 7.552 5.918 1.00 97.50 93 ALA A C 1
ATOM 754 O O . ALA A 1 93 ? -1.791 8.204 6.804 1.00 97.50 93 ALA A O 1
ATOM 755 N N . TRP A 1 94 ? -1.013 6.237 6.055 1.00 98.56 94 TRP A N 1
ATOM 756 C CA . TRP A 1 94 ? -1.399 5.509 7.271 1.00 98.56 94 TRP A CA 1
ATOM 757 C C . TRP A 1 94 ? -0.684 6.050 8.516 1.00 98.56 94 TRP A C 1
ATOM 759 O O . TRP A 1 94 ? -1.328 6.301 9.540 1.00 98.56 94 TRP A O 1
ATOM 769 N N . LYS A 1 95 ? 0.631 6.298 8.441 1.00 98.31 95 LYS A N 1
ATOM 770 C CA . LYS A 1 95 ? 1.395 6.865 9.566 1.00 98.31 95 LYS A CA 1
ATOM 771 C C . LYS A 1 95 ? 0.827 8.218 10.007 1.00 98.31 95 LYS A C 1
ATOM 773 O O . LYS A 1 95 ? 0.736 8.472 11.205 1.00 98.31 95 LYS A O 1
ATOM 778 N N . LYS A 1 96 ? 0.435 9.070 9.056 1.00 98.44 96 LYS A N 1
ATOM 779 C CA . LYS A 1 96 ? -0.081 10.422 9.320 1.00 98.44 96 LYS A CA 1
ATOM 780 C C . LYS A 1 96 ? -1.524 10.426 9.841 1.00 98.44 96 LYS A C 1
ATOM 782 O O . LYS A 1 96 ? -1.858 11.175 10.765 1.00 98.44 96 LYS A O 1
ATOM 787 N N . TYR A 1 97 ? -2.388 9.602 9.255 1.00 98.44 97 TYR A N 1
ATOM 788 C CA . TYR A 1 97 ? -3.835 9.720 9.439 1.00 98.44 97 TYR A CA 1
ATOM 789 C C . TYR A 1 97 ? -4.491 8.560 10.189 1.00 98.44 97 TYR A C 1
ATOM 791 O O . TYR A 1 97 ? -5.647 8.696 10.581 1.00 98.44 97 TYR A O 1
ATOM 799 N N . CYS A 1 98 ? -3.782 7.456 10.430 1.00 98.38 98 CYS A N 1
ATOM 800 C CA . CYS A 1 98 ? -4.357 6.247 11.028 1.00 98.38 98 CYS A CA 1
ATOM 801 C C . CYS A 1 98 ? -3.613 5.783 12.285 1.00 98.38 98 CYS A C 1
ATOM 803 O O . CYS A 1 98 ? -4.248 5.399 13.269 1.00 98.38 98 CYS A O 1
ATOM 805 N N . LYS A 1 99 ? -2.274 5.819 12.277 1.00 98.25 99 LYS A N 1
ATOM 806 C CA . LYS A 1 99 ? -1.448 5.299 13.375 1.00 98.25 99 LYS A CA 1
ATOM 807 C C . LYS A 1 99 ? -1.797 5.965 14.713 1.00 98.25 99 LYS A C 1
ATOM 809 O O . LYS A 1 99 ? -1.826 7.187 14.815 1.00 98.25 99 LYS A O 1
ATOM 814 N N . GLY A 1 100 ? -2.032 5.142 15.739 1.00 97.12 100 GLY A N 1
ATOM 815 C CA . GLY A 1 100 ? -2.301 5.594 17.111 1.00 97.12 100 GLY A CA 1
ATOM 816 C C . GLY A 1 100 ? -3.677 6.231 17.332 1.00 97.12 100 GLY A C 1
ATOM 817 O O . GLY A 1 100 ? -3.925 6.763 18.408 1.00 97.12 100 GLY A O 1
ATOM 818 N N . ARG A 1 101 ? -4.577 6.197 16.342 1.00 97.56 101 ARG A N 1
ATOM 819 C CA . ARG A 1 101 ? -5.929 6.761 16.455 1.00 97.56 101 A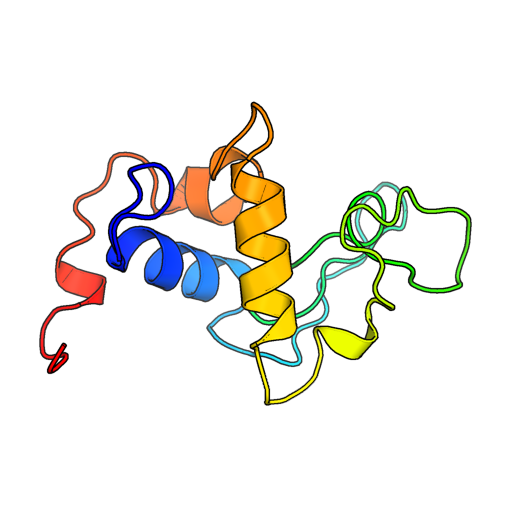RG A CA 1
ATOM 820 C C . ARG A 1 101 ? -6.961 5.681 16.754 1.00 97.56 101 ARG A C 1
ATOM 822 O O . ARG A 1 101 ? -6.745 4.503 16.478 1.00 97.56 101 ARG A O 1
ATOM 829 N N . ASN A 1 102 ? -8.125 6.094 17.255 1.00 97.00 102 ASN A N 1
ATOM 830 C CA . ASN A 1 102 ? -9.278 5.204 17.319 1.00 97.00 102 ASN A CA 1
ATOM 831 C C . ASN A 1 102 ? -9.831 4.970 15.903 1.00 97.00 102 ASN A C 1
ATOM 833 O O . ASN A 1 102 ? -10.315 5.893 15.247 1.00 97.00 102 ASN A O 1
ATOM 837 N N . LEU A 1 103 ? -9.734 3.724 15.439 1.00 96.94 103 LEU A N 1
ATOM 838 C CA . LEU A 1 103 ? -10.141 3.306 14.100 1.00 96.94 103 LEU A CA 1
ATOM 839 C C . LEU A 1 103 ? -11.468 2.530 14.082 1.00 96.94 103 LEU A C 1
ATOM 841 O O . LEU A 1 103 ? -11.820 1.994 13.035 1.00 96.94 103 LEU A O 1
ATOM 845 N N . SER A 1 104 ? -12.220 2.480 15.190 1.00 94.56 104 SER A N 1
ATOM 846 C CA . SER A 1 104 ? -13.499 1.749 15.261 1.00 94.56 104 SER A CA 1
ATOM 847 C C . SER A 1 104 ? -14.514 2.212 14.212 1.00 94.56 104 SER A C 1
ATOM 849 O O . SER A 1 104 ? -15.255 1.398 13.666 1.00 94.56 104 SER A O 1
ATOM 851 N N . LYS A 1 105 ? -14.496 3.506 13.864 1.00 95.88 105 LYS A N 1
ATOM 852 C CA . LYS A 1 105 ? -15.381 4.084 12.844 1.00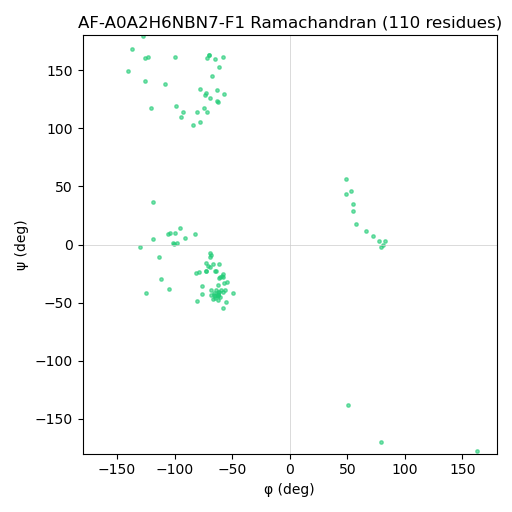 95.88 105 LYS A CA 1
ATOM 853 C C . LYS A 1 105 ? -15.249 3.426 11.468 1.00 95.88 105 LYS A C 1
ATOM 855 O O . LYS A 1 105 ? -16.213 3.423 10.718 1.00 95.88 105 LYS A O 1
ATOM 860 N N . TRP A 1 106 ? -14.081 2.869 11.137 1.00 96.19 106 TRP A N 1
ATOM 861 C CA . TRP A 1 106 ? -13.818 2.283 9.816 1.00 96.19 106 TRP A CA 1
ATOM 862 C C . TRP A 1 106 ? -14.525 0.951 9.586 1.00 96.19 106 TRP A C 1
ATOM 864 O O . TRP A 1 106 ? -14.614 0.503 8.451 1.00 96.19 106 TRP A O 1
ATOM 874 N N . THR A 1 107 ? -15.010 0.322 10.650 1.00 95.62 107 THR A N 1
ATOM 875 C CA . THR A 1 107 ? -15.792 -0.918 10.596 1.00 95.62 107 THR A CA 1
ATOM 876 C C . THR A 1 107 ? -17.197 -0.731 11.167 1.00 95.62 107 THR A C 1
ATOM 878 O O . THR A 1 107 ? -17.939 -1.697 11.318 1.00 95.62 107 THR A O 1
ATOM 881 N N . SER A 1 108 ? -17.565 0.500 11.531 1.00 94.94 108 SER A N 1
ATOM 882 C CA . SER A 1 108 ? -18.867 0.803 12.119 1.00 94.94 108 SER A CA 1
ATOM 883 C C . SER A 1 108 ? -19.966 0.629 11.074 1.00 94.94 108 SER A C 1
ATOM 885 O O . SER A 1 108 ? -19.897 1.224 10.003 1.00 94.94 108 SER A O 1
ATOM 887 N N . GLY A 1 109 ? -20.981 -0.176 11.390 1.00 93.75 109 GLY A N 1
ATOM 888 C CA . GLY A 1 109 ? -22.083 -0.485 10.471 1.00 93.75 1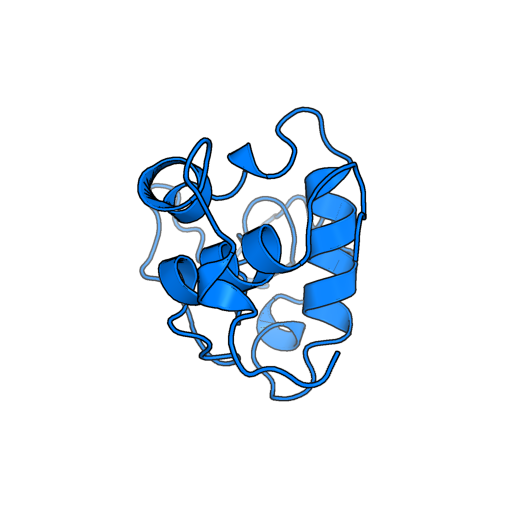09 GLY A CA 1
ATOM 889 C C . GLY A 1 109 ? -21.758 -1.543 9.410 1.00 93.75 109 GLY A C 1
ATOM 890 O O . GLY A 1 109 ? -22.644 -1.923 8.650 1.00 93.75 109 GLY A O 1
ATOM 891 N N . CYS A 1 110 ? -20.528 -2.062 9.366 1.00 93.44 110 CYS A N 1
ATOM 892 C CA . CYS A 1 110 ? -20.195 -3.215 8.534 1.00 93.44 110 CYS A CA 1
ATOM 893 C C . CYS A 1 110 ? -20.679 -4.503 9.213 1.00 93.44 110 CYS A C 1
ATOM 895 O O . CYS A 1 110 ? -20.413 -4.720 10.396 1.00 93.44 110 CYS A O 1
ATOM 897 N N . ARG A 1 111 ? -21.335 -5.390 8.458 1.00 91.19 111 ARG A N 1
ATOM 898 C CA . ARG A 1 111 ? -21.559 -6.775 8.885 1.00 91.19 111 ARG A CA 1
ATOM 899 C C . ARG A 1 111 ? -20.306 -7.579 8.537 1.00 91.19 111 ARG A C 1
ATOM 901 O O . ARG A 1 111 ? -20.072 -7.845 7.361 1.00 91.19 111 ARG A O 1
ATOM 908 N N . LEU A 1 112 ? -19.489 -7.857 9.550 1.00 82.50 112 LEU A N 1
ATOM 909 C CA . LEU A 1 112 ? -18.211 -8.566 9.439 1.00 82.50 112 LEU A CA 1
ATOM 910 C C . LEU A 1 112 ? -18.360 -10.060 9.718 1.00 82.50 112 LEU A C 1
ATOM 912 O O . LEU A 1 112 ? -19.203 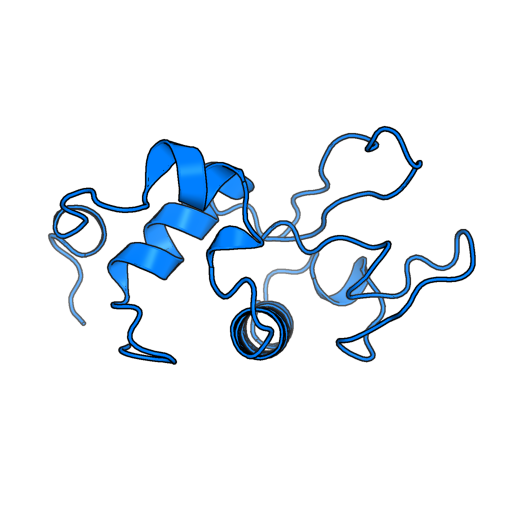-10.406 10.577 1.00 82.50 112 LEU A O 1
#

InterPro domains:
  IPR000974 Glycoside hydrolase, family 22, lysozyme [PR00137] (16-28)
  IPR000974 Glycoside hydrolase, family 22, lysozyme [PR00137] (53-63)
  IPR000974 Glycoside hydrolase, family 22, lysozyme [PR00137] (64-79)
  IPR000974 Glycoside hydrolase, family 22, lysozyme [PR00137] (86-95)
  IPR000974 Glycoside hydrolase, family 22, lysozyme [PR00137] (96-109)
  IPR001916 Glycoside hydrolase, family 22 [PF00062] (1-110)
  IPR001916 Glycoside hydrolase, family 22 [PR00135] (6-15)
  IPR001916 Glycoside hydrolase, family 22 [PR00135] (34-50)
  IPR001916 Glycoside hydrolase, family 22 [PR00135] (57-66)
  IPR001916 Glycoside hydrolase, family 22 [PR00135] (67-82)
  IPR001916 Glycoside hydrolase, family 22 [PR00135] (87-98)
  IPR001916 Glycoside hydrolase, family 22 [PS51348] (1-112)
  IPR001916 Glycoside hydrolase, family 22 [PTHR11407] (1-111)
  IPR001916 Glycoside hydrolase, family 22 [SM00263] (1-111)
  IPR019799 Glycoside hydrolase family 22 domain [PS00128] (59-77)
  IPR023346 Lysozyme-like domain superfamily [SSF53955] (1-111)

Organism: NCBI:txid3147026

Solvent-accessible surface area (backbone atoms only — not comparable to full-atom values): 6302 Å² total; per-residue (Å²): 116,49,66,95,76,41,48,54,30,57,58,53,44,25,22,42,62,57,30,68,62,31,29,64,34,69,49,70,75,42,98,89,67,34,40,23,28,5,28,72,42,50,41,28,54,52,35,12,39,72,82,84,65,94,45,65,26,72,55,78,41,52,40,70,63,31,44,40,91,67,53,67,63,46,51,53,37,52,57,56,51,44,70,41,95,60,26,70,62,71,38,63,47,25,51,75,76,42,63,97,54,91,43,65,73,66,52,60,92,58,91,127

Mean predicted aligned error: 2.36 Å